Protein AF-A0A392P9I1-F1 (afdb_monomer)

Structure (mmCIF, N/CA/C/O backbone):
data_AF-A0A392P9I1-F1
#
_entry.id   AF-A0A392P9I1-F1
#
loop_
_atom_site.group_PDB
_atom_site.id
_atom_site.type_symbol
_atom_site.label_atom_id
_atom_site.label_alt_id
_atom_site.label_comp_id
_atom_site.label_asym_id
_atom_site.label_entity_id
_atom_site.label_seq_id
_atom_site.pdbx_PDB_ins_code
_atom_site.Cartn_x
_atom_site.Cartn_y
_atom_site.Cartn_z
_atom_site.occupancy
_atom_site.B_iso_or_equiv
_atom_site.auth_seq_id
_atom_site.auth_comp_id
_atom_site.auth_asym_id
_atom_site.auth_atom_id
_atom_site.pdbx_PDB_model_num
ATOM 1 N N . MET A 1 1 ? 12.317 -10.913 5.664 1.00 56.16 1 MET A N 1
ATOM 2 C CA . MET A 1 1 ? 12.269 -10.100 4.427 1.00 56.16 1 MET A CA 1
ATOM 3 C C . MET A 1 1 ? 13.327 -8.990 4.462 1.00 56.16 1 MET A C 1
ATOM 5 O O . MET A 1 1 ? 13.009 -7.839 4.219 1.00 56.16 1 MET A O 1
ATOM 9 N N . TRP A 1 2 ? 14.585 -9.296 4.802 1.00 42.22 2 TRP A N 1
ATOM 10 C CA . TRP A 1 2 ? 15.618 -8.257 4.991 1.00 42.22 2 TRP A CA 1
ATOM 11 C C . TRP A 1 2 ? 16.559 -8.100 3.782 1.00 42.22 2 TRP A C 1
ATOM 13 O O . TRP A 1 2 ? 17.500 -7.327 3.831 1.00 42.22 2 TRP A O 1
ATOM 23 N N . PHE A 1 3 ? 16.271 -8.812 2.687 1.00 50.09 3 PHE A N 1
ATOM 24 C CA . PHE A 1 3 ? 17.083 -8.859 1.461 1.00 50.09 3 PHE A CA 1
ATOM 25 C C . PHE A 1 3 ? 16.219 -8.921 0.192 1.00 50.09 3 PHE A C 1
ATOM 27 O O . PHE A 1 3 ? 16.615 -9.476 -0.826 1.00 50.09 3 PHE A O 1
ATOM 34 N N . SER A 1 4 ? 14.986 -8.426 0.266 1.00 61.94 4 SER A N 1
ATOM 35 C CA . SER A 1 4 ? 14.140 -8.269 -0.913 1.00 61.94 4 SER A CA 1
ATOM 36 C C . SER A 1 4 ? 14.420 -6.871 -1.439 1.00 61.94 4 SER A C 1
ATOM 38 O O . SER A 1 4 ? 14.073 -5.925 -0.752 1.00 61.94 4 SER A O 1
ATOM 40 N N . GLU A 1 5 ? 15.118 -6.737 -2.563 1.00 74.38 5 GLU A N 1
ATOM 41 C CA . GLU A 1 5 ? 15.400 -5.475 -3.269 1.00 74.38 5 GLU A CA 1
ATOM 42 C C . GLU A 1 5 ? 14.132 -4.591 -3.380 1.00 74.38 5 GLU A C 1
ATOM 44 O O . GLU A 1 5 ? 13.355 -4.697 -4.329 1.00 74.38 5 GLU A O 1
ATOM 49 N N . TYR A 1 6 ? 13.856 -3.766 -2.363 1.00 80.88 6 TYR A N 1
ATOM 50 C CA . TYR A 1 6 ? 12.622 -2.987 -2.272 1.00 80.88 6 TYR A CA 1
ATOM 51 C C . TYR A 1 6 ? 12.778 -1.684 -3.048 1.00 80.88 6 TYR A C 1
ATOM 53 O O . TYR A 1 6 ? 13.662 -0.876 -2.766 1.00 80.88 6 TYR A O 1
ATOM 61 N N . LEU A 1 7 ? 11.851 -1.436 -3.971 1.00 85.88 7 LEU A N 1
ATOM 62 C CA . LEU A 1 7 ? 11.698 -0.136 -4.615 1.00 85.88 7 LEU A CA 1
ATOM 63 C C . LEU A 1 7 ? 10.759 0.726 -3.770 1.00 85.88 7 LEU A C 1
ATOM 65 O O . LEU A 1 7 ? 9.541 0.538 -3.782 1.00 85.88 7 LEU A O 1
ATOM 69 N N . PHE A 1 8 ? 11.329 1.661 -3.013 1.00 85.69 8 PHE A N 1
ATOM 70 C CA . PHE A 1 8 ? 10.555 2.642 -2.256 1.00 85.69 8 PHE A CA 1
ATOM 71 C C . PHE A 1 8 ? 10.116 3.787 -3.169 1.00 85.69 8 PHE A C 1
ATOM 73 O O . PHE A 1 8 ? 10.922 4.325 -3.925 1.00 85.69 8 PHE A O 1
ATOM 80 N N . LEU A 1 9 ? 8.838 4.160 -3.084 1.00 87.00 9 LEU A N 1
ATOM 81 C CA . LEU A 1 9 ? 8.242 5.238 -3.875 1.00 87.00 9 LEU A CA 1
ATOM 82 C C . LEU A 1 9 ? 7.896 6.428 -2.976 1.00 87.00 9 LEU A C 1
ATOM 84 O O . LEU A 1 9 ? 7.404 6.252 -1.860 1.00 87.00 9 LEU A O 1
ATOM 88 N N . GLU A 1 10 ? 8.105 7.641 -3.478 1.00 86.94 10 GLU A N 1
ATOM 89 C CA . GLU A 1 10 ? 7.797 8.902 -2.793 1.00 86.94 10 GLU A CA 1
ATOM 90 C C . GLU A 1 10 ? 6.344 9.369 -3.003 1.00 86.94 10 GLU A C 1
ATOM 92 O O . GLU A 1 10 ? 5.925 10.383 -2.439 1.00 86.94 10 GLU A O 1
ATOM 97 N N . ARG A 1 11 ? 5.557 8.638 -3.805 1.00 82.31 11 ARG A N 1
ATOM 98 C CA . ARG A 1 11 ? 4.222 9.029 -4.301 1.00 82.31 11 ARG A CA 1
ATOM 99 C C . ARG A 1 11 ? 4.255 10.309 -5.131 1.00 82.31 11 ARG A C 1
ATOM 101 O O . ARG A 1 11 ? 3.295 11.085 -5.148 1.00 82.31 11 ARG A O 1
ATOM 108 N N . ASN A 1 12 ? 5.364 10.535 -5.811 1.00 88.06 12 ASN A N 1
ATOM 109 C CA . ASN A 1 12 ? 5.545 11.646 -6.716 1.00 88.06 12 ASN A CA 1
ATOM 110 C C . ASN A 1 12 ? 5.963 11.071 -8.059 1.00 88.06 12 ASN A C 1
ATOM 112 O O . ASN A 1 12 ? 7.119 10.702 -8.234 1.00 88.06 12 ASN A O 1
ATOM 116 N N . TRP A 1 13 ? 5.027 11.032 -9.008 1.00 90.88 13 TRP A N 1
ATOM 117 C CA . TRP A 1 13 ? 5.272 10.427 -10.315 1.00 90.88 13 TRP A CA 1
ATOM 118 C C . TRP A 1 13 ? 6.523 10.984 -11.004 1.00 90.88 13 TRP A C 1
ATOM 120 O O . TRP A 1 13 ? 7.327 10.212 -11.514 1.00 90.88 13 TRP A O 1
ATOM 130 N N . ALA A 1 14 ? 6.735 12.303 -10.948 1.00 95.62 14 ALA A N 1
ATOM 131 C CA . ALA A 1 14 ? 7.872 12.948 -11.601 1.00 95.62 14 ALA A CA 1
ATOM 132 C C . ALA A 1 14 ? 9.231 12.446 -11.080 1.00 95.62 14 ALA A C 1
ATOM 134 O O . ALA A 1 14 ? 10.220 12.499 -11.807 1.00 95.62 14 ALA A O 1
ATOM 135 N N . LYS A 1 15 ? 9.284 11.952 -9.839 1.00 90.81 15 LYS A N 1
ATOM 136 C CA . LYS A 1 15 ? 10.477 11.319 -9.262 1.00 90.81 15 LYS A CA 1
ATOM 137 C C . LYS A 1 15 ? 10.452 9.802 -9.439 1.00 90.81 15 LYS A C 1
ATOM 139 O O . LYS A 1 15 ? 11.416 9.213 -9.931 1.00 90.81 15 LYS A O 1
ATOM 144 N N . ASP A 1 16 ? 9.330 9.188 -9.079 1.00 93.38 16 ASP A N 1
ATOM 145 C CA . ASP A 1 16 ? 9.166 7.740 -8.965 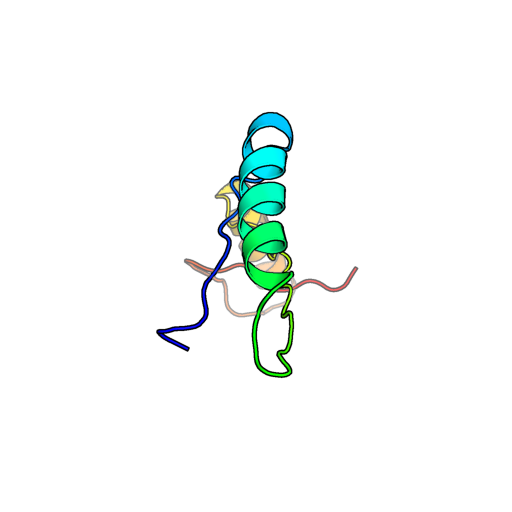1.00 93.38 16 ASP A CA 1
ATOM 146 C C . ASP A 1 16 ? 9.236 7.023 -10.310 1.00 93.38 16 ASP A C 1
ATOM 148 O O . ASP A 1 16 ? 9.636 5.862 -10.356 1.00 93.38 16 ASP A O 1
ATOM 152 N N . GLU A 1 17 ? 8.907 7.698 -11.414 1.00 95.44 17 GLU A N 1
ATOM 153 C CA . GLU A 1 17 ? 9.039 7.126 -12.754 1.00 95.44 17 GLU A CA 1
ATOM 154 C C . GLU A 1 17 ? 10.475 6.647 -13.021 1.00 95.44 17 GLU A C 1
ATOM 156 O O . GLU A 1 17 ? 10.683 5.553 -13.548 1.00 95.44 17 GLU A O 1
ATOM 161 N N . SER A 1 18 ? 11.473 7.441 -12.621 1.00 94.62 18 SER A N 1
ATOM 162 C CA . SER A 1 18 ? 12.885 7.101 -12.814 1.00 94.62 18 SER A CA 1
ATOM 163 C C . SER A 1 18 ? 13.327 5.932 -11.927 1.00 94.62 18 SER A C 1
ATOM 165 O O . SER A 1 18 ? 13.967 4.997 -12.414 1.00 94.62 18 SER A O 1
ATOM 167 N N . THR A 1 19 ? 12.912 5.936 -10.657 1.00 92.19 19 THR A N 1
ATOM 168 C CA . THR A 1 19 ? 13.177 4.868 -9.683 1.00 92.19 19 THR A CA 1
ATOM 169 C C . THR A 1 19 ? 12.580 3.542 -10.141 1.00 92.19 19 THR A C 1
ATOM 171 O O . THR A 1 19 ? 13.267 2.521 -10.152 1.00 92.19 19 THR A O 1
ATOM 174 N N . LEU A 1 20 ? 11.318 3.560 -10.584 1.00 91.75 20 LEU A N 1
ATOM 175 C CA . LEU A 1 20 ? 10.625 2.385 -11.106 1.00 91.75 20 LEU A CA 1
ATOM 176 C C . LEU A 1 20 ? 11.297 1.851 -12.368 1.00 91.75 20 LEU A C 1
ATOM 178 O O . LEU A 1 20 ? 11.541 0.651 -12.461 1.00 91.75 20 LEU A O 1
ATOM 182 N N . LYS A 1 21 ? 11.628 2.724 -13.328 1.00 93.44 21 LYS A N 1
ATOM 183 C CA . LYS A 1 21 ? 12.320 2.317 -14.560 1.00 93.44 21 LYS A CA 1
ATOM 184 C C . LYS A 1 21 ? 13.653 1.644 -14.254 1.00 93.44 21 LYS A C 1
ATOM 186 O O . LYS A 1 21 ? 13.889 0.551 -14.757 1.00 93.44 21 LYS A O 1
ATOM 191 N N . SER A 1 22 ? 14.485 2.262 -13.417 1.00 91.12 22 SER A N 1
ATOM 192 C CA . SER A 1 22 ? 15.793 1.714 -13.041 1.00 91.12 22 SER A CA 1
ATOM 193 C C . SER A 1 22 ? 15.658 0.362 -12.331 1.00 91.12 22 SER A C 1
ATOM 195 O O . SER A 1 22 ? 16.267 -0.623 -12.748 1.00 91.12 22 SER A O 1
ATOM 197 N N . GLY A 1 23 ? 14.786 0.278 -11.323 1.00 88.75 23 GLY A N 1
ATOM 198 C CA . GLY A 1 23 ? 14.570 -0.953 -10.564 1.00 88.75 23 GLY A CA 1
ATOM 199 C C . GLY A 1 23 ? 14.024 -2.105 -11.408 1.00 88.75 23 GLY A C 1
ATOM 200 O O . GLY A 1 23 ? 14.507 -3.228 -11.316 1.00 88.75 23 GLY A O 1
ATOM 201 N N . LEU A 1 24 ? 13.054 -1.835 -12.286 1.00 88.75 24 LEU A N 1
ATOM 202 C CA . LEU A 1 24 ? 12.497 -2.859 -13.175 1.00 88.75 24 LEU A CA 1
ATOM 203 C C . LEU A 1 24 ? 13.478 -3.272 -14.281 1.00 88.75 24 LEU A C 1
ATOM 205 O O . LEU A 1 24 ? 13.490 -4.436 -14.674 1.00 88.75 24 LEU A O 1
ATOM 209 N N . GLN A 1 25 ? 14.319 -2.357 -14.775 1.00 90.56 25 GLN A N 1
ATOM 210 C CA . GLN A 1 25 ? 15.360 -2.689 -15.756 1.00 90.56 25 GLN A CA 1
ATOM 211 C C . GLN A 1 25 ? 16.386 -3.676 -15.196 1.00 90.56 25 GLN A C 1
ATOM 213 O O . GLN A 1 25 ? 16.807 -4.573 -15.924 1.00 90.56 25 GLN A O 1
ATOM 218 N N . GLN A 1 26 ? 16.741 -3.569 -13.913 1.00 84.69 26 GLN A N 1
ATOM 219 C CA . GLN A 1 26 ? 17.637 -4.529 -13.255 1.00 84.69 26 GLN A CA 1
ATOM 220 C C . GLN A 1 26 ? 17.063 -5.953 -13.224 1.00 84.69 26 GLN A C 1
ATOM 222 O O . GLN A 1 26 ? 17.819 -6.921 -13.236 1.00 84.69 26 GLN A O 1
ATOM 227 N N . LEU A 1 27 ? 15.734 -6.096 -13.240 1.00 85.88 27 LEU A N 1
ATOM 228 C CA . LEU A 1 27 ? 15.065 -7.398 -13.253 1.00 85.88 27 LEU A CA 1
ATOM 229 C C . LEU A 1 27 ? 15.016 -8.051 -14.642 1.00 85.88 27 LEU A C 1
ATOM 231 O O . LEU A 1 27 ? 14.708 -9.239 -14.734 1.00 85.88 27 LEU A O 1
ATOM 235 N N . ARG A 1 28 ? 15.311 -7.309 -15.721 1.00 86.19 28 ARG A N 1
ATOM 236 C CA . ARG A 1 28 ? 15.205 -7.810 -17.103 1.00 86.19 28 ARG A CA 1
ATOM 237 C C . ARG A 1 28 ? 16.085 -9.035 -17.349 1.00 86.19 28 ARG A C 1
ATOM 239 O O . ARG A 1 28 ? 15.643 -9.977 -17.996 1.00 86.19 28 ARG A O 1
ATOM 246 N N . ASP A 1 29 ? 17.301 -9.003 -16.816 1.00 87.12 29 ASP A N 1
ATOM 247 C CA . ASP A 1 29 ? 18.332 -10.015 -17.057 1.00 87.12 29 ASP A CA 1
ATOM 248 C C . ASP A 1 29 ? 18.549 -10.897 -15.805 1.00 87.12 29 ASP A C 1
ATOM 250 O O . ASP A 1 29 ? 19.600 -11.516 -15.636 1.00 87.12 29 ASP A O 1
ATOM 254 N N . PHE A 1 30 ? 17.566 -10.940 -14.891 1.00 86.69 30 PHE A N 1
ATOM 255 C CA . PHE A 1 30 ? 17.684 -11.677 -13.633 1.00 86.69 30 PHE A CA 1
ATOM 256 C C . PHE A 1 30 ? 17.660 -13.201 -13.888 1.00 86.69 30 PHE A C 1
ATOM 258 O O . PHE A 1 30 ? 16.743 -13.705 -14.537 1.00 86.69 30 PHE A O 1
ATOM 265 N N . PRO A 1 31 ? 18.649 -13.967 -13.388 1.00 87.94 31 PRO A N 1
ATOM 266 C CA . PRO A 1 31 ? 18.928 -15.326 -13.869 1.00 87.94 31 PRO A CA 1
ATOM 267 C C . PRO A 1 31 ? 17.975 -16.410 -13.342 1.00 87.94 31 PRO A C 1
ATOM 269 O O . PRO A 1 31 ? 18.075 -17.564 -13.756 1.00 87.94 31 PRO A O 1
ATOM 272 N N . LEU A 1 32 ? 17.084 -16.075 -12.406 1.00 88.81 32 LEU A N 1
ATOM 273 C CA . LEU A 1 32 ? 16.190 -17.021 -11.737 1.00 88.81 32 LEU A CA 1
ATOM 274 C C . LEU A 1 32 ? 14.733 -16.548 -11.825 1.00 88.81 32 LEU A C 1
ATOM 276 O O . LEU A 1 32 ? 14.484 -15.348 -11.848 1.00 88.81 32 LEU A O 1
ATOM 280 N N . PRO A 1 33 ? 13.738 -17.446 -11.808 1.00 88.00 33 PRO A N 1
ATOM 281 C CA . PRO A 1 33 ? 12.351 -17.033 -11.626 1.00 88.00 33 PRO A CA 1
ATOM 282 C C . PRO A 1 33 ? 12.174 -16.274 -10.304 1.00 88.00 33 PRO A C 1
ATOM 284 O O . PRO A 1 33 ? 12.695 -16.687 -9.267 1.00 88.00 33 PRO A O 1
ATOM 287 N N . PHE A 1 34 ? 11.409 -15.185 -10.324 1.00 85.81 34 PHE A N 1
ATOM 288 C CA . PHE A 1 34 ? 11.141 -14.369 -9.141 1.00 85.81 34 PHE A CA 1
ATOM 289 C C . PHE A 1 34 ? 9.676 -13.938 -9.074 1.00 85.81 34 PHE A C 1
ATOM 291 O O . PHE A 1 34 ? 8.929 -14.015 -10.048 1.00 85.81 34 PHE A O 1
ATOM 298 N N . TRP A 1 35 ? 9.275 -13.476 -7.892 1.00 84.94 35 TRP A N 1
ATOM 299 C CA . TRP A 1 35 ? 7.941 -12.953 -7.619 1.00 84.94 35 TRP A CA 1
ATOM 300 C C . TRP A 1 35 ? 8.032 -11.442 -7.428 1.00 84.94 35 TRP A C 1
ATOM 302 O O . TRP A 1 35 ? 8.835 -10.973 -6.622 1.00 84.94 35 TRP A O 1
ATOM 312 N N . LEU A 1 36 ? 7.194 -10.682 -8.134 1.00 86.25 36 LEU A N 1
ATOM 313 C CA . LEU A 1 36 ? 7.046 -9.245 -7.911 1.00 86.25 36 LEU A CA 1
ATOM 314 C C . LEU A 1 36 ? 5.868 -8.998 -6.964 1.00 86.25 36 LEU A C 1
ATOM 316 O O . LEU A 1 36 ? 4.713 -9.201 -7.334 1.00 86.25 36 LEU A O 1
ATOM 320 N N . ALA A 1 37 ? 6.161 -8.558 -5.741 1.00 85.00 37 ALA A N 1
ATOM 321 C CA . ALA A 1 37 ? 5.150 -8.218 -4.745 1.00 85.00 37 ALA A CA 1
ATOM 322 C C . ALA A 1 37 ? 4.927 -6.701 -4.696 1.00 85.00 37 ALA A C 1
ATOM 324 O O . ALA A 1 37 ? 5.852 -5.934 -4.432 1.00 85.00 37 ALA A O 1
ATOM 325 N N . LEU A 1 38 ? 3.685 -6.273 -4.924 1.00 82.31 38 LEU A N 1
ATOM 326 C CA . LEU A 1 38 ? 3.279 -4.872 -4.849 1.00 82.31 38 LEU A CA 1
ATOM 327 C C . LEU A 1 38 ? 2.621 -4.601 -3.495 1.00 82.31 38 LEU A C 1
ATOM 329 O O . LEU A 1 38 ? 1.506 -5.049 -3.230 1.00 82.31 38 LEU A O 1
ATOM 333 N N . PHE A 1 39 ? 3.296 -3.827 -2.650 1.00 77.25 39 PHE A N 1
ATOM 334 C CA . PHE A 1 39 ? 2.731 -3.317 -1.403 1.00 77.25 39 PHE A CA 1
ATOM 335 C C . PHE A 1 39 ? 2.125 -1.949 -1.674 1.00 77.25 39 PHE A C 1
ATOM 337 O O . PHE A 1 39 ? 2.760 -0.919 -1.451 1.00 77.25 39 PHE A O 1
ATOM 344 N N . VAL A 1 40 ? 0.902 -1.936 -2.207 1.00 70.06 40 VAL A N 1
ATOM 345 C CA . VAL A 1 40 ? 0.165 -0.680 -2.353 1.00 70.06 40 VAL A CA 1
ATOM 346 C C . VAL A 1 40 ? 0.070 -0.022 -0.980 1.00 70.06 40 VAL A C 1
ATOM 348 O O . VAL A 1 40 ? -0.383 -0.637 -0.013 1.00 70.06 40 VAL A O 1
ATOM 351 N N . GLU A 1 41 ? 0.584 1.203 -0.873 1.00 64.1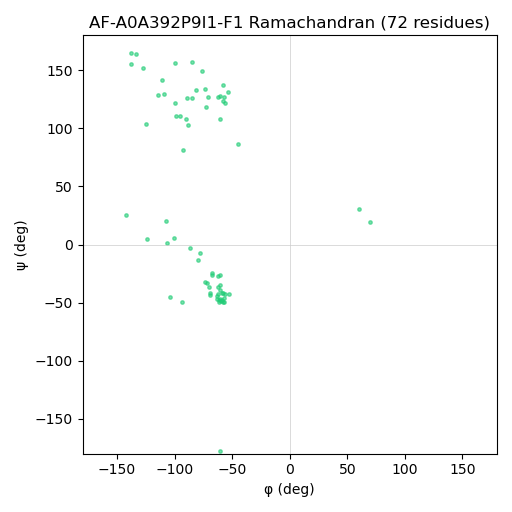9 41 GLU A N 1
ATOM 352 C CA . GLU A 1 41 ? 0.621 1.899 0.406 1.00 64.19 41 GLU A CA 1
ATOM 353 C C . GLU A 1 41 ? -0.815 2.014 0.930 1.00 64.19 41 GLU A C 1
ATOM 355 O O . GLU A 1 41 ? -1.711 2.527 0.251 1.00 64.19 41 GLU A O 1
ATOM 360 N N . GLY A 1 42 ? -1.037 1.507 2.143 1.00 69.38 42 GLY A N 1
ATOM 361 C CA . GLY A 1 42 ? -2.304 1.670 2.835 1.00 69.38 42 GLY A CA 1
ATOM 362 C C . GLY A 1 42 ? -2.629 3.147 3.067 1.00 69.38 42 GLY A C 1
ATOM 363 O O . GLY A 1 42 ? -1.906 4.072 2.691 1.00 69.38 42 GLY A O 1
ATOM 364 N N . THR A 1 43 ? -3.746 3.409 3.735 1.00 75.06 43 THR A N 1
ATOM 365 C CA . THR A 1 43 ? -4.096 4.787 4.086 1.00 75.06 43 THR A CA 1
ATOM 366 C C . THR A 1 43 ? -3.004 5.388 4.981 1.00 75.06 43 THR A C 1
ATOM 368 O O . THR A 1 43 ? -2.919 5.043 6.157 1.00 75.06 43 THR A O 1
ATOM 371 N N . ARG A 1 44 ? -2.196 6.319 4.442 1.00 77.75 44 ARG A N 1
ATOM 372 C CA . ARG A 1 44 ? -1.162 7.032 5.211 1.00 77.75 44 ARG A CA 1
ATOM 373 C C . ARG A 1 44 ? -1.774 7.680 6.446 1.00 77.75 44 ARG A C 1
ATOM 375 O O . ARG A 1 44 ? -2.780 8.395 6.328 1.00 77.75 44 ARG A O 1
ATOM 382 N N . PHE A 1 45 ? -1.131 7.454 7.587 1.00 83.69 45 PHE A N 1
ATOM 383 C CA . PHE A 1 45 ? -1.453 8.101 8.848 1.00 83.69 45 PHE A CA 1
ATOM 384 C C . PHE A 1 45 ? -1.279 9.618 8.724 1.00 83.69 45 PHE A C 1
ATOM 386 O O . PHE A 1 45 ? -0.234 10.114 8.301 1.00 83.69 45 PHE A O 1
ATOM 393 N N . THR A 1 46 ? -2.317 10.357 9.095 1.00 91.06 46 THR A N 1
ATOM 394 C CA . THR A 1 46 ? -2.268 11.807 9.290 1.00 91.06 46 THR A CA 1
ATOM 395 C C . THR A 1 46 ? -3.060 12.138 10.545 1.00 91.06 46 THR A C 1
ATOM 397 O O . THR A 1 46 ? -3.977 11.394 10.902 1.00 91.06 46 THR A O 1
ATOM 400 N N . GLN A 1 47 ? -2.761 13.268 11.190 1.00 93.44 47 GLN A N 1
ATOM 401 C CA . GLN A 1 47 ? -3.464 13.657 12.415 1.00 93.44 47 GLN A CA 1
ATOM 402 C C . GLN A 1 47 ? -4.980 13.782 12.198 1.00 93.44 47 GLN A C 1
ATOM 404 O O . GLN A 1 47 ? -5.763 13.282 12.996 1.00 93.44 47 GLN A O 1
ATOM 409 N N . ALA A 1 48 ? -5.399 14.362 11.070 1.00 94.50 48 ALA A N 1
ATOM 410 C CA . ALA A 1 48 ? -6.814 14.472 10.713 1.00 94.50 48 ALA A CA 1
ATOM 411 C C . ALA A 1 48 ? -7.502 13.101 10.576 1.00 94.50 48 ALA A C 1
ATOM 413 O O . ALA A 1 48 ? -8.637 12.922 1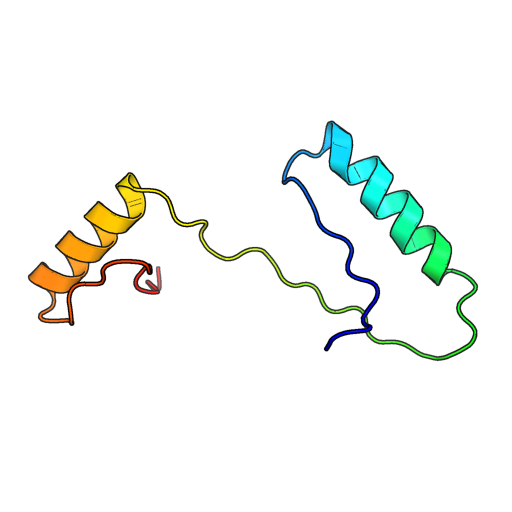1.006 1.00 9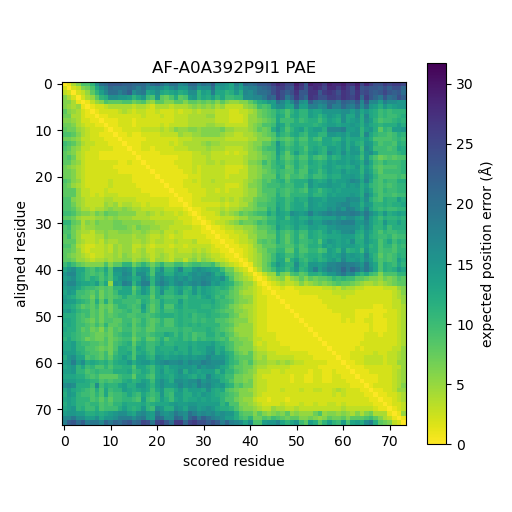4.50 48 ALA A O 1
ATOM 414 N N . LYS A 1 49 ? -6.811 12.104 10.007 1.00 92.50 49 LYS A N 1
ATOM 415 C CA . LYS A 1 49 ? -7.355 10.745 9.885 1.00 92.50 49 LYS A CA 1
ATOM 416 C C . LYS A 1 49 ? -7.377 10.006 11.216 1.00 92.50 49 LYS A C 1
ATOM 418 O O . LYS A 1 49 ? -8.278 9.199 11.418 1.00 92.50 49 LYS A O 1
ATOM 423 N N . LEU A 1 50 ? -6.413 10.268 12.102 1.00 94.94 50 LEU A N 1
ATOM 424 C CA . LEU A 1 50 ? -6.439 9.737 13.461 1.00 94.94 50 LEU A CA 1
ATOM 425 C C . LEU A 1 50 ? -7.673 10.255 14.204 1.00 94.94 50 LEU A C 1
ATOM 427 O O . LEU A 1 50 ? -8.409 9.442 14.747 1.00 94.94 50 LEU A O 1
ATOM 431 N N . LEU A 1 51 ? -7.945 11.563 14.154 1.00 95.81 51 LEU A N 1
ATOM 432 C CA . LEU A 1 51 ? -9.140 12.150 14.774 1.00 95.81 51 LEU A CA 1
ATOM 433 C C . LEU A 1 51 ? -10.423 11.498 14.243 1.00 95.81 51 LEU A C 1
ATOM 435 O O . LEU A 1 51 ? -11.216 10.978 15.023 1.00 95.81 51 LEU A O 1
ATOM 439 N N . ALA A 1 52 ? -10.560 11.386 12.919 1.00 94.19 52 ALA A N 1
ATOM 440 C CA . ALA A 1 52 ? -11.707 10.711 12.310 1.00 94.19 52 ALA A CA 1
ATOM 441 C C . ALA A 1 52 ? -11.823 9.227 12.720 1.00 94.19 52 ALA A C 1
ATOM 443 O O . ALA A 1 52 ? -12.925 8.697 12.862 1.00 94.19 52 ALA A O 1
ATOM 444 N N . ALA A 1 53 ? -10.697 8.529 12.909 1.00 94.19 53 ALA A N 1
ATOM 445 C CA . ALA A 1 53 ? -10.695 7.152 13.400 1.00 94.19 53 ALA A CA 1
ATOM 446 C C . ALA A 1 53 ? -11.102 7.067 14.882 1.00 94.19 53 ALA A C 1
ATOM 448 O O . ALA A 1 53 ? -11.797 6.128 15.259 1.00 94.19 53 ALA A O 1
ATOM 449 N N . GLN A 1 54 ? -10.706 8.034 15.711 1.00 96.06 54 GLN A N 1
ATOM 450 C CA . 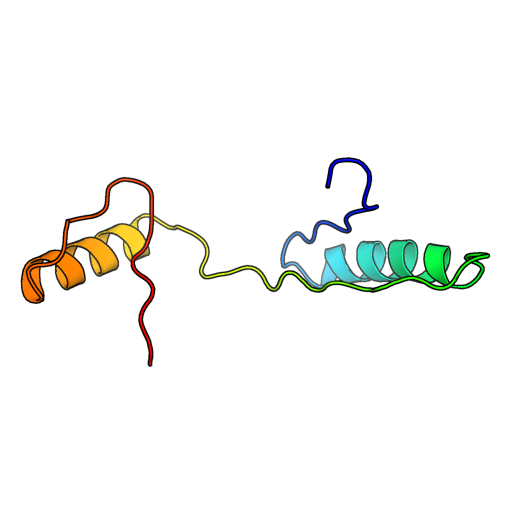GLN A 1 54 ? -11.068 8.110 17.131 1.00 96.06 54 GLN A CA 1
ATOM 451 C C . GLN A 1 54 ? -12.552 8.435 17.331 1.00 96.06 54 GLN A C 1
ATOM 453 O O . GLN A 1 54 ? -13.212 7.803 18.158 1.00 96.06 54 GLN A O 1
ATOM 458 N N . GLU A 1 55 ? -13.095 9.361 16.541 1.00 95.88 55 GLU A N 1
ATOM 459 C CA . GLU A 1 55 ? -14.529 9.671 16.508 1.00 95.88 55 GLU A CA 1
ATOM 460 C C . GLU A 1 55 ? -15.342 8.434 16.119 1.00 95.88 55 GLU A C 1
ATOM 462 O O . GLU A 1 55 ? -16.278 8.048 16.823 1.00 95.88 55 GLU A O 1
ATOM 467 N N . TYR A 1 56 ? -14.925 7.747 15.050 1.00 94.44 56 TYR A N 1
ATOM 468 C CA . TYR A 1 56 ? -15.553 6.501 14.623 1.00 94.44 56 TYR A CA 1
ATOM 469 C C . TYR A 1 56 ? -15.505 5.430 15.720 1.00 94.44 56 TYR A C 1
ATOM 471 O O . TYR A 1 56 ? -16.539 4.838 16.036 1.00 94.44 56 TYR A O 1
ATOM 479 N N . ALA A 1 57 ? -14.340 5.218 16.343 1.00 95.81 57 ALA A N 1
ATOM 480 C CA . ALA A 1 57 ? -14.173 4.246 17.422 1.00 95.81 57 ALA A CA 1
ATOM 481 C C . ALA A 1 57 ? -15.134 4.521 18.583 1.00 95.81 57 ALA A C 1
ATOM 483 O O . ALA A 1 57 ? -15.840 3.627 19.040 1.00 95.81 57 ALA A O 1
ATOM 484 N N . THR A 1 58 ? -15.217 5.788 18.992 1.00 95.94 58 THR A N 1
ATOM 485 C CA . THR A 1 58 ? -16.087 6.234 20.084 1.00 95.94 58 THR A CA 1
ATOM 486 C C . THR A 1 58 ? -17.559 6.002 19.746 1.00 95.94 58 THR A C 1
ATOM 488 O O . THR A 1 58 ? -18.298 5.471 20.569 1.00 95.94 58 THR A O 1
ATOM 491 N N . SER A 1 59 ? -17.981 6.328 18.519 1.00 95.19 59 SER A N 1
ATOM 492 C CA . SER A 1 59 ? -19.373 6.149 18.074 1.00 95.19 59 SER A CA 1
ATOM 493 C C . SER A 1 59 ? -19.809 4.683 17.949 1.00 95.19 59 SER A C 1
ATOM 495 O O . SER A 1 59 ? -20.996 4.387 18.043 1.00 95.19 59 SER A O 1
ATOM 497 N N . THR A 1 60 ? -18.859 3.767 17.746 1.00 94.44 60 THR A N 1
ATOM 498 C CA . THR A 1 60 ? -19.116 2.333 17.518 1.00 94.44 60 THR A CA 1
ATOM 499 C C . THR A 1 60 ? -18.755 1.454 18.716 1.00 94.44 60 THR A C 1
ATOM 501 O O . THR A 1 60 ? -18.907 0.237 18.648 1.00 94.44 60 THR A O 1
ATOM 504 N N . GLY A 1 61 ? -18.283 2.048 19.818 1.00 94.69 61 GLY A N 1
ATOM 505 C CA . GLY A 1 61 ? -17.851 1.315 21.012 1.00 94.69 61 GLY A CA 1
ATOM 506 C C . GLY A 1 61 ? -16.554 0.518 20.826 1.00 94.69 61 GLY A C 1
ATOM 507 O O . GLY A 1 61 ? -16.286 -0.404 21.594 1.00 94.69 61 GLY A O 1
ATOM 508 N N . LEU A 1 62 ? -15.747 0.846 19.813 1.00 94.62 62 LEU A N 1
ATOM 509 C CA . LEU A 1 62 ? -14.446 0.221 19.575 1.00 94.62 62 LEU A CA 1
ATOM 510 C C . LEU A 1 62 ? -13.337 0.890 20.411 1.00 94.62 62 LEU A C 1
ATOM 512 O O . LEU A 1 62 ? -13.444 2.069 20.761 1.00 94.62 62 LEU A O 1
ATOM 516 N N . PRO A 1 63 ? -12.220 0.186 20.684 1.00 95.75 63 PRO A N 1
ATOM 517 C CA . PRO A 1 63 ? -11.053 0.790 21.319 1.00 95.75 63 PRO A CA 1
ATOM 518 C C . PRO A 1 63 ? -10.520 1.993 20.530 1.00 95.75 63 PRO A C 1
ATOM 520 O O . PRO A 1 63 ? -10.222 1.894 19.339 1.00 95.75 63 PRO A O 1
ATOM 523 N N . VAL A 1 64 ? -10.362 3.129 21.212 1.00 96.50 64 VAL A N 1
ATOM 524 C CA . VAL A 1 64 ? -9.897 4.382 20.602 1.00 96.50 64 VAL A CA 1
ATOM 525 C C . VAL A 1 64 ? -8.396 4.287 20.286 1.00 96.50 64 VAL A C 1
ATOM 527 O O . VAL A 1 64 ? -7.583 4.131 21.206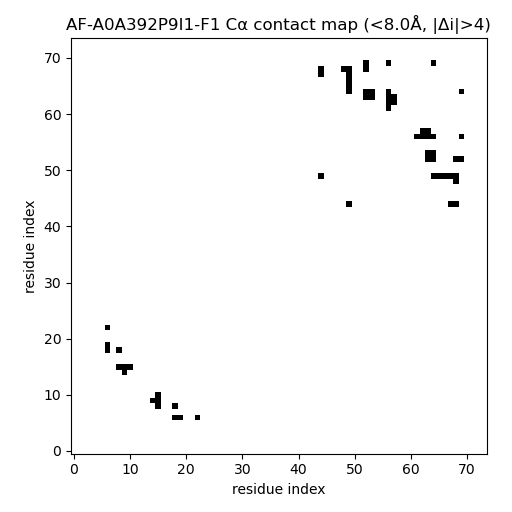 1.00 96.50 64 VAL A O 1
ATOM 530 N N . PRO A 1 65 ? -7.982 4.385 19.009 1.00 94.12 65 PRO A N 1
ATOM 531 C CA . PRO A 1 65 ? -6.585 4.223 18.633 1.00 94.12 65 PRO A CA 1
ATOM 532 C C . PRO A 1 65 ? -5.755 5.467 18.980 1.00 94.12 65 PRO A C 1
ATOM 534 O O . PRO A 1 65 ? -6.243 6.596 18.935 1.00 94.12 65 PRO A O 1
ATOM 537 N N . ARG A 1 66 ? -4.467 5.268 19.295 1.00 94.31 66 ARG A N 1
ATOM 538 C CA . ARG A 1 66 ? -3.521 6.363 19.603 1.00 94.31 66 ARG A CA 1
ATOM 539 C C . ARG A 1 66 ? -2.547 6.668 18.467 1.00 94.31 66 ARG A C 1
ATOM 541 O O . ARG A 1 66 ? -2.353 7.825 18.136 1.00 94.31 66 ARG A O 1
ATOM 548 N N . ASN A 1 67 ? -1.962 5.631 17.867 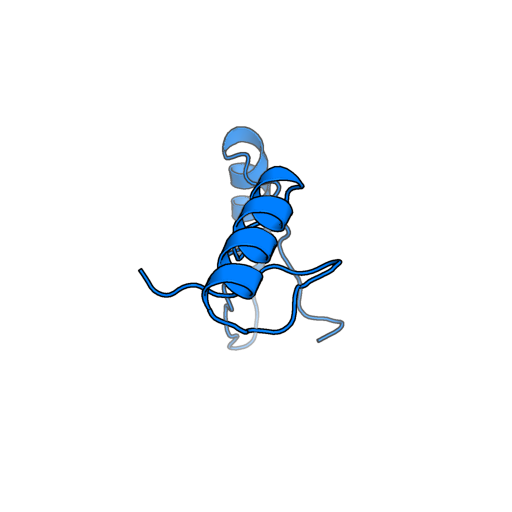1.00 91.19 67 ASN A N 1
ATOM 549 C CA . ASN A 1 67 ? -0.894 5.761 16.863 1.00 91.19 67 ASN A CA 1
ATOM 550 C C . ASN A 1 67 ? -1.233 5.072 15.532 1.00 91.19 67 ASN A C 1
ATOM 552 O O . ASN A 1 67 ? -0.389 4.970 14.648 1.00 91.19 67 ASN A O 1
ATOM 556 N N . VAL A 1 68 ? -2.452 4.544 15.402 1.00 90.06 68 VAL A N 1
ATOM 557 C CA . VAL A 1 68 ? -2.890 3.741 14.254 1.00 90.06 68 VAL A CA 1
ATOM 558 C C . VAL A 1 68 ? -4.257 4.210 13.768 1.00 90.06 68 VAL A C 1
ATOM 560 O O . VAL A 1 68 ? -4.957 4.939 14.467 1.00 90.06 68 VAL A O 1
ATOM 563 N N . LEU A 1 69 ? -4.633 3.809 12.556 1.00 91.62 69 LEU A N 1
ATOM 564 C CA . LEU A 1 69 ? -5.968 4.045 12.008 1.00 91.62 69 LEU A CA 1
ATOM 565 C C . LEU A 1 69 ? -6.824 2.784 12.151 1.00 91.62 69 LEU A C 1
ATOM 567 O O . LEU A 1 69 ? -6.293 1.676 12.205 1.00 91.62 69 LEU A O 1
ATOM 571 N N . ILE A 1 70 ? -8.145 2.955 12.159 1.00 90.12 70 ILE A N 1
ATOM 572 C CA . ILE A 1 70 ? -9.084 1.832 12.088 1.00 90.12 70 ILE A CA 1
ATOM 573 C C . ILE A 1 70 ? -9.368 1.533 10.611 1.00 90.12 70 ILE A C 1
ATOM 575 O O . ILE A 1 70 ? -9.754 2.454 9.880 1.00 90.12 70 ILE A O 1
ATOM 579 N N . PRO A 1 71 ? -9.180 0.284 10.147 1.00 86.94 71 PRO A N 1
ATOM 580 C CA . PRO A 1 71 ? -9.588 -0.102 8.807 1.00 86.94 71 PRO A CA 1
ATOM 581 C C . PRO A 1 71 ? -11.104 0.051 8.682 1.00 86.94 71 PRO A C 1
ATOM 583 O O . PRO A 1 71 ? -11.866 -0.471 9.492 1.00 86.94 71 PRO A O 1
ATOM 586 N N . ARG A 1 72 ? -11.536 0.792 7.663 1.00 79.50 72 ARG A N 1
ATOM 587 C CA . ARG A 1 72 ? -12.950 0.966 7.333 1.00 79.50 72 ARG A CA 1
ATOM 588 C C . ARG A 1 72 ? -13.206 0.317 5.987 1.00 79.50 72 ARG A C 1
ATOM 590 O O . ARG A 1 72 ? -12.502 0.616 5.023 1.00 79.50 72 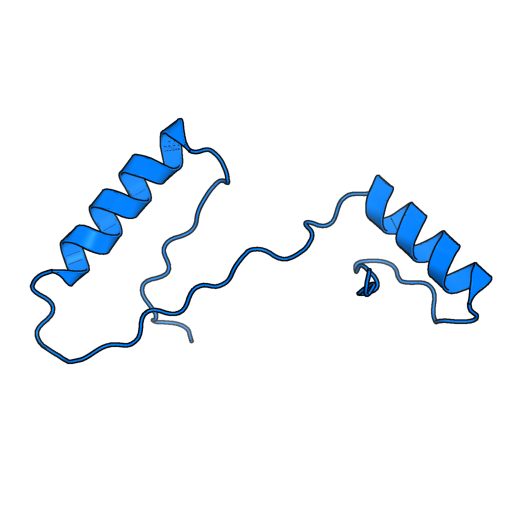ARG A O 1
ATOM 597 N N . THR A 1 73 ? -14.211 -0.541 5.925 1.00 74.50 73 THR A N 1
ATOM 598 C CA . THR A 1 73 ? -14.820 -0.921 4.653 1.00 74.50 73 THR A CA 1
ATOM 599 C C . THR A 1 73 ? -15.652 0.265 4.172 1.00 74.50 73 THR A C 1
ATOM 601 O O . THR A 1 73 ? -16.345 0.893 4.974 1.00 74.50 73 THR A O 1
ATOM 604 N N . LYS A 1 74 ? -15.522 0.624 2.895 1.00 58.81 74 LYS A N 1
ATOM 605 C CA . LYS A 1 74 ? -16.542 1.449 2.241 1.00 58.81 74 LYS A CA 1
ATOM 606 C C . LYS A 1 74 ? -17.760 0.592 1.943 1.00 58.81 74 LYS A C 1
ATOM 608 O O . LYS A 1 74 ? -17.545 -0.614 1.688 1.00 58.81 74 LYS A O 1
#

Radius of gyration: 18.31 Å; Cα contacts (8 Å, |Δi|>4): 31; chains: 1; bounding box: 38×32×38 Å

Foldseek 3Di:
DVPDPDQDDPPPCVPSVVSVVVVVVVVPVPPDDDDDDDDDDDDDDDPVQLVVQQVVCVVVVHDRDDRDHDDDDD

Sequence (74 aa):
MWFSEYLFLERNWAKDESTLKSGLQQLRDFPLPFWLALFVEGTRFTQAKLLAAQEYATSTGLPVPRNVLIPRTK

Mean predicted aligned error: 8.1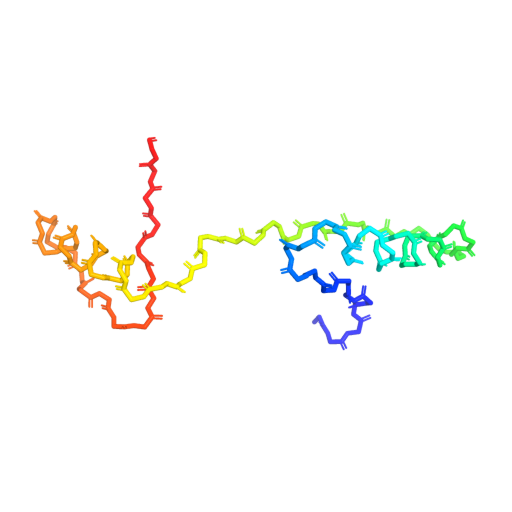9 Å

pLDDT: mean 86.04, std 11.23, range [42.22, 96.5]

Organism: NCBI:txid97028

Secondary structure (DSSP, 8-state):
--SS------S-HHHHHHHHHHHHHHTTT-SS--------------HHHHHHHHHHHHHHTPPPPSSSPPP---

Solvent-accessible surface area (backbone atoms only — not comparable to full-atom values): 5133 Å² total; per-residue (Å²): 132,93,79,64,92,74,85,86,71,84,88,38,67,92,60,34,54,57,54,51,50,57,59,54,56,65,55,72,78,53,93,62,94,81,82,90,83,82,81,76,80,68,88,77,89,42,73,72,53,37,50,54,33,31,54,50,17,61,78,70,75,44,83,65,57,88,91,56,71,68,91,72,84,131